Protein AF-A0A0B6Z1F9-F1 (afdb_monomer_lite)

Radius of gyration: 21.81 Å; chains: 1; bounding box: 52×24×49 Å

Sequence (103 aa):
YINGNPKIKPKLKMPVPVELIVVVLGTVISHFVRLEEVYNVKIVGDIPVGIPPPNMDAFAFLDEVISDSIAIAIVAFAISVSMAKIFAKKHDYDVNSNQELLA

Secondary structure (DSSP, 8-state):
-GGG-TTTGGG-SS---HHHHHHHHHHHHHHHTTHHHHH-PPP------SPPPP-SGGGGGHHHHHHHHHHHHHHHHHHHHHHHHHHHHHHT----HHHHTT-

Foldseek 3Di:
DQCPDPVNVVVDPDDDPVVVVCVVVVVVCCVVVVCCPPVVDDDPPDDDDDDDDDDPCVVVCCVVCVVVVVVVVVVVVVVVVVVVVVVCVVVVHDDDPVVVVVD

InterPro domains:
  IPR001902 SLC26A/SulP transporter [PTHR11814] (8-103)
  IPR011547 SLC26A/SulP transporter domain [PF00916] (7-103)

Structure (mmCIF, N/CA/C/O backbone):
data_AF-A0A0B6Z1F9-F1
#
_entry.id   AF-A0A0B6Z1F9-F1
#
loop_
_atom_site.group_PDB
_atom_site.id
_atom_site.type_symbol
_atom_site.label_atom_id
_atom_site.label_alt_id
_atom_site.label_comp_id
_atom_site.label_asym_id
_atom_site.label_entity_id
_atom_site.label_seq_id
_atom_site.pdbx_PDB_ins_code
_atom_site.Cartn_x
_atom_site.Cartn_y
_atom_site.Cartn_z
_atom_site.occupancy
_atom_site.B_iso_or_equiv
_atom_site.auth_seq_id
_atom_site.auth_comp_id
_atom_site.auth_asym_id
_atom_site.auth_atom_id
_atom_site.pdbx_PDB_model_num
ATOM 1 N N . TYR A 1 1 ? 8.634 7.054 14.954 1.00 56.69 1 TYR A N 1
ATOM 2 C CA . TYR A 1 1 ? 9.376 5.853 14.511 1.00 56.69 1 TYR A CA 1
ATOM 3 C C . TYR A 1 1 ? 9.781 4.986 15.702 1.00 56.69 1 TYR A C 1
ATOM 5 O O . TYR A 1 1 ? 10.899 5.090 16.194 1.00 56.69 1 TYR A O 1
ATOM 13 N N . ILE A 1 2 ? 8.869 4.137 16.193 1.00 63.25 2 ILE A N 1
ATOM 14 C CA . ILE A 1 2 ? 9.090 3.253 17.361 1.00 63.25 2 ILE A CA 1
ATOM 15 C C . ILE A 1 2 ? 10.301 2.323 17.142 1.00 63.25 2 ILE A C 1
ATOM 17 O O . ILE A 1 2 ? 11.109 2.132 18.047 1.00 63.25 2 ILE A O 1
ATOM 21 N N . ASN A 1 3 ? 10.500 1.864 15.903 1.00 65.75 3 ASN A N 1
ATOM 22 C CA . ASN A 1 3 ? 11.625 1.013 15.494 1.00 65.75 3 ASN A CA 1
ATOM 23 C C . ASN A 1 3 ? 12.993 1.732 15.462 1.00 65.75 3 ASN A C 1
ATOM 25 O O . ASN A 1 3 ? 14.032 1.078 15.417 1.00 65.75 3 ASN A O 1
ATOM 29 N N . GLY A 1 4 ? 13.011 3.069 15.516 1.00 65.12 4 GLY A N 1
ATOM 30 C CA . GLY A 1 4 ? 14.232 3.875 15.632 1.00 65.12 4 GLY A CA 1
ATOM 31 C C . GLY A 1 4 ? 14.632 4.185 17.077 1.00 65.12 4 GLY A C 1
ATOM 32 O O . GLY A 1 4 ? 15.675 4.793 17.298 1.00 65.12 4 GLY A O 1
ATOM 33 N N . ASN A 1 5 ? 13.822 3.792 18.069 1.00 76.44 5 ASN A N 1
ATOM 34 C CA . ASN A 1 5 ? 14.096 4.104 19.467 1.00 76.44 5 ASN A CA 1
ATOM 35 C C . ASN A 1 5 ? 15.233 3.210 20.008 1.00 76.44 5 ASN A C 1
ATOM 37 O O . ASN A 1 5 ? 15.062 1.985 20.079 1.00 76.44 5 ASN A O 1
ATOM 41 N N . PRO A 1 6 ? 16.367 3.788 20.454 1.00 66.38 6 PRO A N 1
ATOM 42 C CA . PRO A 1 6 ? 17.525 3.028 20.927 1.00 66.38 6 PRO A CA 1
ATOM 43 C C . PRO A 1 6 ? 17.232 2.168 22.166 1.00 66.38 6 PRO A C 1
ATOM 45 O O . PRO A 1 6 ? 17.959 1.216 22.425 1.00 66.38 6 PRO A O 1
ATOM 48 N N . LYS A 1 7 ? 16.153 2.448 22.913 1.00 72.62 7 LYS A N 1
ATOM 49 C CA . LYS A 1 7 ? 15.731 1.647 24.078 1.00 72.62 7 LYS A CA 1
ATOM 50 C C . LYS A 1 7 ? 14.893 0.414 23.711 1.00 72.62 7 LYS A C 1
ATOM 52 O O . LYS A 1 7 ? 14.800 -0.516 24.509 1.00 72.62 7 LYS A O 1
ATOM 57 N N . ILE A 1 8 ? 14.264 0.421 22.534 1.00 69.12 8 ILE A N 1
ATOM 58 C CA . ILE A 1 8 ? 13.312 -0.606 22.068 1.00 69.12 8 ILE A CA 1
ATOM 59 C C . ILE A 1 8 ? 14.004 -1.574 21.100 1.00 69.12 8 ILE A C 1
ATOM 61 O O . ILE A 1 8 ? 13.839 -2.787 21.212 1.00 69.12 8 ILE A O 1
ATOM 65 N N . LYS A 1 9 ? 14.862 -1.043 20.220 1.00 65.50 9 LYS A N 1
ATOM 66 C CA . LYS A 1 9 ? 15.634 -1.794 19.219 1.00 65.50 9 LYS A CA 1
ATOM 67 C C . LYS A 1 9 ? 16.438 -2.995 19.765 1.00 65.50 9 LYS A C 1
ATOM 69 O O . LYS A 1 9 ? 16.393 -4.036 19.123 1.00 65.50 9 LYS A O 1
ATOM 74 N N . PRO A 1 10 ? 17.137 -2.928 20.919 1.00 67.06 10 PRO A N 1
ATOM 75 C CA . PRO A 1 10 ? 17.910 -4.071 21.420 1.00 67.06 10 PRO A CA 1
ATOM 76 C C . PRO A 1 10 ? 17.055 -5.156 22.093 1.00 67.06 10 PRO A C 1
ATOM 78 O O . PRO A 1 10 ? 17.555 -6.243 22.361 1.00 67.06 10 PRO A O 1
ATOM 81 N N . LYS A 1 11 ? 15.778 -4.880 22.391 1.00 72.69 11 LYS A N 1
ATOM 82 C CA . LYS A 1 11 ? 14.877 -5.823 23.081 1.00 72.69 11 LYS A CA 1
ATOM 83 C C . LYS A 1 11 ? 14.036 -6.674 22.126 1.00 72.69 11 LYS A C 1
ATOM 85 O O . LYS A 1 11 ? 13.387 -7.617 22.568 1.00 72.69 11 LYS A O 1
ATOM 90 N N . LEU A 1 12 ? 14.025 -6.343 20.837 1.00 73.12 12 LEU A N 1
ATOM 91 C CA . LEU A 1 12 ? 13.173 -6.962 19.827 1.00 73.12 12 LEU A CA 1
ATOM 92 C C . LEU A 1 12 ? 14.031 -7.549 18.707 1.00 73.12 12 LEU A C 1
ATOM 94 O O . LEU A 1 12 ? 14.853 -6.857 18.116 1.00 73.12 12 LEU A O 1
ATOM 98 N N . LYS A 1 13 ? 13.812 -8.833 18.402 1.00 74.44 13 LYS A N 1
ATOM 99 C CA . LYS A 1 13 ? 14.504 -9.544 17.312 1.00 74.44 13 LYS A CA 1
ATOM 100 C C . LYS A 1 13 ? 14.077 -9.066 15.915 1.00 74.44 13 LYS A C 1
ATOM 102 O O . LYS A 1 13 ? 14.811 -9.269 14.959 1.00 74.44 13 LYS A O 1
ATOM 107 N N . MET A 1 14 ? 12.902 -8.448 15.801 1.00 78.00 14 MET A N 1
ATOM 108 C CA . MET A 1 14 ? 12.285 -7.999 14.550 1.00 78.00 14 MET A CA 1
ATOM 109 C C . MET A 1 14 ? 11.614 -6.633 14.781 1.00 78.00 14 MET A C 1
ATOM 111 O O . MET A 1 14 ? 11.151 -6.390 15.900 1.00 78.00 14 MET A O 1
ATOM 115 N N . PRO A 1 15 ? 11.560 -5.730 13.780 1.00 81.38 15 PRO A N 1
ATOM 116 C CA . PRO A 1 15 ? 10.802 -4.484 13.890 1.00 81.38 15 PRO A CA 1
ATOM 117 C C . PRO A 1 15 ? 9.345 -4.730 14.301 1.00 81.38 15 PRO A C 1
ATOM 119 O O . PRO A 1 15 ? 8.726 -5.714 13.898 1.00 81.38 15 PRO A O 1
ATOM 122 N N . VAL A 1 16 ? 8.794 -3.811 15.096 1.00 86.56 16 VAL A N 1
ATOM 123 C CA . VAL A 1 16 ? 7.389 -3.846 15.519 1.00 86.56 16 VAL A CA 1
ATOM 124 C C . VAL A 1 16 ? 6.498 -3.492 14.319 1.00 86.56 16 VAL A C 1
ATOM 126 O O . VAL A 1 16 ? 6.741 -2.441 13.713 1.00 86.56 16 VAL A O 1
ATOM 129 N N . PRO A 1 17 ? 5.475 -4.308 13.988 1.00 89.25 17 PRO A N 1
ATOM 130 C CA . PRO A 1 17 ? 4.544 -4.056 12.886 1.00 89.25 17 PRO A CA 1
ATOM 131 C C . PRO A 1 17 ? 3.452 -3.066 13.325 1.00 89.25 17 PRO A C 1
ATOM 133 O O . PRO A 1 17 ? 2.310 -3.441 13.589 1.00 89.25 17 PRO A O 1
ATOM 136 N N . VAL A 1 18 ? 3.822 -1.794 13.479 1.00 90.62 18 VAL A N 1
ATOM 137 C CA . VAL A 1 18 ? 2.939 -0.755 14.040 1.00 90.62 18 VAL A CA 1
ATOM 138 C C . VAL A 1 18 ? 1.704 -0.551 13.166 1.00 90.62 18 VAL A C 1
ATOM 140 O O . VAL A 1 18 ? 0.602 -0.428 13.692 1.00 90.62 18 VAL A O 1
ATOM 143 N N . GLU A 1 19 ? 1.873 -0.575 11.849 1.00 91.19 19 GLU A N 1
ATOM 144 C CA . GLU A 1 19 ? 0.803 -0.408 10.868 1.00 91.19 19 GLU A CA 1
ATOM 145 C C . GLU A 1 19 ? -0.274 -1.488 11.041 1.00 91.19 19 GLU A C 1
ATOM 147 O O . GLU A 1 19 ? -1.460 -1.175 11.115 1.00 91.19 19 GLU A O 1
ATOM 152 N N . LEU A 1 20 ? 0.138 -2.750 11.210 1.00 94.25 20 LEU A N 1
ATOM 153 C CA . LEU A 1 20 ? -0.782 -3.863 11.447 1.00 94.25 20 LEU A CA 1
ATOM 154 C C . LEU A 1 20 ? -1.541 -3.695 12.769 1.00 94.25 20 LEU A C 1
ATOM 156 O O . LEU A 1 20 ? -2.754 -3.879 12.808 1.00 94.25 20 LEU A O 1
ATOM 160 N N . ILE A 1 21 ? -0.841 -3.319 13.844 1.00 95.06 21 ILE A N 1
ATOM 161 C CA . ILE A 1 21 ? -1.463 -3.094 15.158 1.00 95.06 21 ILE A CA 1
ATOM 162 C C . ILE A 1 21 ? -2.522 -1.990 15.063 1.00 95.06 21 ILE A C 1
ATOM 164 O O . ILE A 1 21 ? -3.620 -2.149 15.592 1.00 95.06 21 ILE A O 1
ATOM 168 N N . VAL A 1 22 ? -2.215 -0.893 14.367 1.00 95.94 22 VAL A N 1
ATOM 169 C CA . VAL A 1 22 ? -3.150 0.222 14.169 1.00 95.94 22 VAL A CA 1
ATOM 170 C C . VAL A 1 22 ? -4.387 -0.225 13.390 1.00 95.94 22 VAL A C 1
ATOM 172 O O . VAL A 1 22 ? -5.496 0.092 13.810 1.00 95.94 22 VAL A O 1
ATOM 175 N N . VAL A 1 23 ? -4.225 -0.996 12.310 1.00 96.44 23 VAL A N 1
ATOM 176 C CA . VAL A 1 23 ? -5.360 -1.511 11.521 1.00 96.44 23 VAL A CA 1
ATOM 177 C C . VAL A 1 23 ? -6.236 -2.451 12.352 1.00 96.44 23 VAL A C 1
ATOM 179 O O . VAL A 1 23 ? -7.458 -2.301 12.356 1.00 96.44 23 VAL A O 1
ATOM 182 N N . VAL A 1 24 ? -5.636 -3.381 13.100 1.00 97.38 24 VAL A N 1
ATOM 183 C CA . VAL A 1 24 ? -6.377 -4.324 13.956 1.00 97.38 24 VAL A CA 1
ATOM 184 C C . VAL A 1 24 ? -7.144 -3.579 15.045 1.00 97.38 24 VAL A C 1
ATOM 186 O O . VAL A 1 24 ? -8.348 -3.778 15.189 1.00 97.38 24 VAL A O 1
ATOM 189 N N . LEU A 1 25 ? -6.479 -2.688 15.785 1.00 97.44 25 LEU A N 1
ATOM 190 C CA . LEU A 1 25 ? -7.127 -1.912 16.844 1.00 97.44 25 LEU A CA 1
ATOM 191 C C . LEU A 1 25 ? -8.212 -0.991 16.286 1.00 97.44 25 LEU A C 1
ATOM 193 O O . LEU A 1 25 ? -9.296 -0.927 16.858 1.00 97.44 25 LEU A O 1
ATOM 197 N N . GLY A 1 26 ? -7.952 -0.322 15.162 1.00 96.12 26 GLY A N 1
ATOM 198 C CA . GLY A 1 26 ? -8.932 0.527 14.488 1.00 96.12 26 GLY A CA 1
ATOM 199 C C . GLY A 1 26 ? -10.176 -0.253 14.073 1.00 96.12 26 GLY A C 1
ATOM 200 O O . GLY A 1 26 ? -11.287 0.202 14.327 1.00 96.12 26 GLY A O 1
ATOM 201 N N . THR A 1 27 ? -9.999 -1.458 13.526 1.00 95.94 27 THR A N 1
ATOM 202 C CA . THR A 1 27 ? -11.104 -2.348 13.135 1.00 95.94 27 THR A CA 1
ATOM 203 C C . THR A 1 27 ? -11.902 -2.818 14.353 1.00 95.94 27 THR A C 1
ATOM 205 O O . THR A 1 27 ? -13.127 -2.725 14.361 1.00 95.94 27 THR A O 1
ATOM 208 N N . VAL A 1 28 ? -11.218 -3.258 15.415 1.00 97.12 28 VAL A N 1
ATOM 209 C CA . VAL A 1 28 ? -11.844 -3.691 16.677 1.00 97.12 28 VA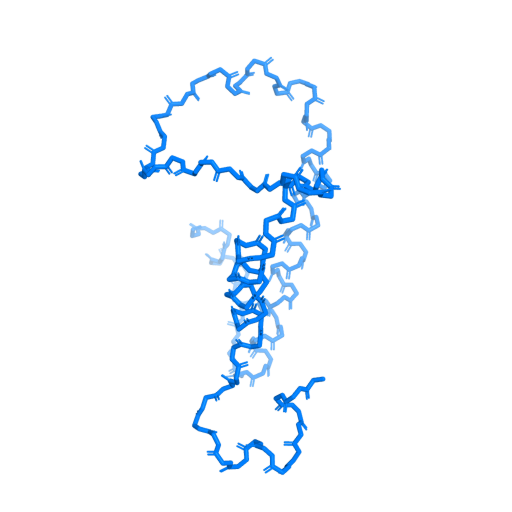L A CA 1
ATOM 210 C C . VAL A 1 28 ? -12.657 -2.552 17.295 1.00 97.12 28 VAL A C 1
ATOM 212 O O . VAL A 1 28 ? -13.833 -2.730 17.603 1.00 97.12 28 VAL A O 1
ATOM 215 N N . ILE A 1 29 ? -12.063 -1.366 17.436 1.00 96.38 29 ILE A N 1
ATOM 216 C CA . ILE A 1 29 ? -12.743 -0.189 17.991 1.00 96.38 29 ILE A CA 1
ATOM 217 C C . ILE A 1 29 ? -13.918 0.218 17.098 1.00 96.38 29 ILE A C 1
ATOM 219 O O . ILE A 1 29 ? -15.005 0.469 17.611 1.00 96.38 29 ILE A O 1
ATOM 223 N N . SER A 1 30 ? -13.724 0.247 15.776 1.00 96.31 30 SER A N 1
ATOM 224 C CA . SER A 1 30 ? -14.776 0.587 14.814 1.00 96.31 30 SER A CA 1
ATOM 225 C C . SER A 1 30 ? -16.000 -0.315 14.966 1.00 96.31 30 SER A C 1
ATOM 227 O O . SER A 1 30 ? -17.123 0.191 15.021 1.00 96.31 30 SER A O 1
ATOM 229 N N . HIS A 1 31 ? -15.772 -1.619 15.1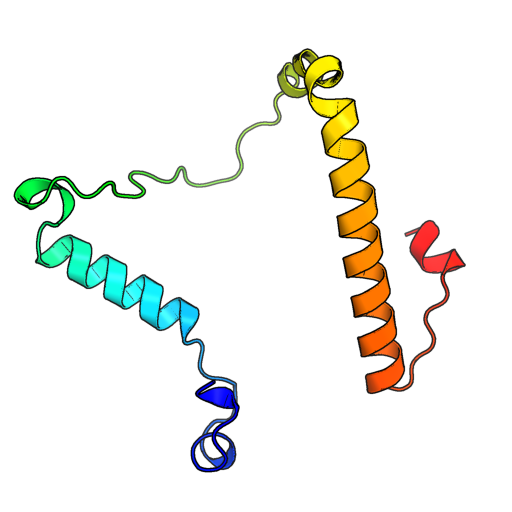40 1.00 94.25 31 HIS A N 1
ATOM 230 C CA . HIS A 1 31 ? -16.823 -2.606 15.352 1.00 94.25 31 HIS A CA 1
ATOM 231 C C . HIS A 1 31 ? -17.520 -2.441 16.713 1.00 94.25 31 HIS A C 1
ATOM 233 O O . HIS A 1 31 ? -18.741 -2.307 16.768 1.00 94.25 31 HIS A O 1
ATOM 239 N N . PHE A 1 32 ? -16.768 -2.387 17.819 1.00 95.69 32 PHE A N 1
ATOM 240 C CA . PHE A 1 32 ? -17.358 -2.326 19.166 1.00 95.69 32 PHE A CA 1
ATOM 241 C C . PHE A 1 32 ? -18.054 -0.996 19.477 1.00 95.69 32 PHE A C 1
ATOM 243 O O . PHE A 1 32 ? -19.035 -0.977 20.217 1.00 95.69 32 PHE A O 1
ATOM 250 N N . VAL A 1 33 ? -17.570 0.114 18.916 1.00 95.56 33 VAL A N 1
ATOM 251 C CA . VAL A 1 33 ? -18.172 1.447 19.095 1.00 95.56 33 VAL A CA 1
ATOM 252 C C . VAL A 1 33 ? -19.285 1.706 18.066 1.00 95.56 33 VAL A C 1
ATOM 254 O O . VAL A 1 33 ? -19.957 2.732 18.142 1.00 95.56 33 VAL A O 1
ATOM 257 N N . ARG A 1 34 ? -19.529 0.773 17.129 1.00 93.19 34 ARG A N 1
ATOM 258 C CA . ARG A 1 34 ? -20.553 0.881 16.072 1.00 93.19 34 ARG A CA 1
ATOM 259 C C . ARG A 1 34 ? -20.420 2.190 15.286 1.00 93.19 34 ARG A C 1
ATOM 261 O O . ARG A 1 34 ? -21.392 2.919 15.093 1.00 93.19 34 ARG A O 1
ATOM 268 N N . LEU A 1 35 ? -19.192 2.513 14.864 1.00 93.75 35 LEU A N 1
ATOM 269 C CA . LEU A 1 35 ? -18.886 3.805 14.230 1.00 93.75 35 LEU A CA 1
ATOM 270 C C . LEU A 1 35 ? -19.679 4.050 12.942 1.00 93.75 35 LEU A C 1
ATOM 272 O O . LEU A 1 35 ? -20.047 5.189 12.659 1.00 93.75 35 LEU A O 1
ATOM 276 N N . GLU A 1 36 ? -19.959 2.995 12.182 1.00 94.31 36 GLU A N 1
ATOM 277 C CA . GLU A 1 36 ? -20.820 3.074 11.003 1.00 94.31 36 GLU A CA 1
ATOM 278 C C . GLU A 1 36 ? -22.246 3.491 11.384 1.00 94.31 36 GLU A C 1
ATOM 280 O O . GLU A 1 36 ? -22.766 4.471 10.871 1.00 94.31 36 GLU A O 1
ATOM 285 N N . GLU A 1 37 ? -22.866 2.800 12.337 1.00 94.75 37 GLU A N 1
ATOM 286 C CA . GLU A 1 37 ? -24.286 2.979 12.651 1.00 94.75 37 GLU A CA 1
ATOM 287 C C . GLU A 1 37 ? -24.569 4.262 13.443 1.00 94.75 37 GLU A C 1
ATOM 289 O O . GLU A 1 37 ? -25.582 4.924 13.225 1.00 94.75 37 GLU A O 1
ATOM 294 N N . VAL A 1 38 ? -23.687 4.609 14.385 1.00 95.44 38 VAL A N 1
ATOM 295 C CA . VAL A 1 38 ? -23.894 5.738 15.309 1.00 95.44 38 VAL A CA 1
ATOM 296 C C . VAL A 1 38 ? -23.384 7.049 14.717 1.00 95.44 38 VAL A C 1
ATOM 298 O O . VAL A 1 38 ? -23.969 8.105 14.951 1.00 95.44 38 VAL A O 1
ATOM 301 N N . TYR A 1 39 ? -22.290 6.991 13.956 1.00 93.50 39 TYR A N 1
ATOM 302 C CA . TYR A 1 39 ? -21.588 8.176 13.461 1.00 93.50 39 TYR A CA 1
ATOM 303 C C . TYR A 1 39 ? -21.524 8.253 11.932 1.00 93.50 39 TYR A C 1
ATOM 305 O O . TYR A 1 39 ? -20.922 9.189 11.405 1.00 93.50 39 TYR A O 1
ATOM 313 N N . ASN A 1 40 ? -22.145 7.311 11.214 1.00 94.19 40 ASN A N 1
ATOM 314 C CA . ASN A 1 40 ? -22.165 7.261 9.750 1.00 94.19 40 ASN A CA 1
ATOM 315 C C . ASN A 1 40 ? -20.755 7.274 9.125 1.00 94.19 40 ASN A C 1
ATOM 317 O O . ASN A 1 40 ? -20.519 7.870 8.070 1.00 94.19 40 ASN A O 1
ATOM 321 N N . VAL A 1 41 ? -19.789 6.645 9.805 1.00 95.56 41 VAL A N 1
ATOM 322 C CA . VAL A 1 41 ? -18.419 6.488 9.302 1.00 95.56 41 VAL A CA 1
ATOM 323 C C . VAL A 1 41 ? -18.409 5.410 8.221 1.00 95.56 41 VAL A C 1
ATOM 325 O O . VAL A 1 41 ? -18.843 4.289 8.463 1.00 95.56 41 VAL A O 1
ATOM 328 N N . LYS A 1 42 ? -17.871 5.728 7.036 1.00 94.12 42 LYS A N 1
ATOM 329 C CA . LYS A 1 42 ? -17.722 4.748 5.950 1.00 94.12 42 LYS A CA 1
ATOM 330 C C . LYS A 1 42 ? -16.755 3.636 6.358 1.00 94.12 42 LYS A C 1
ATOM 332 O O . LYS A 1 42 ? -15.605 3.918 6.697 1.00 94.12 42 LYS A O 1
ATOM 337 N N . ILE A 1 43 ? -17.212 2.392 6.268 1.00 94.88 43 ILE A N 1
ATOM 338 C CA . ILE A 1 43 ? -16.393 1.193 6.472 1.00 94.88 43 ILE A CA 1
ATOM 339 C C . ILE A 1 43 ? -15.986 0.563 5.136 1.00 94.88 43 ILE A C 1
ATOM 341 O O . ILE A 1 43 ? -16.527 0.897 4.085 1.00 94.88 43 ILE A O 1
ATOM 345 N N . VAL A 1 44 ? -15.011 -0.349 5.190 1.00 93.38 44 VAL A N 1
ATOM 346 C CA . VAL A 1 44 ? -14.494 -1.073 4.013 1.00 93.38 44 VAL A CA 1
ATOM 347 C C . VAL A 1 44 ? -15.525 -2.059 3.444 1.00 93.38 44 VAL A C 1
ATOM 349 O O . VAL A 1 44 ? -15.526 -2.294 2.241 1.00 93.38 44 VAL A O 1
ATOM 352 N N . GLY A 1 45 ? -16.426 -2.584 4.282 1.00 91.12 45 GLY A N 1
ATOM 353 C CA . GLY A 1 45 ? -17.456 -3.541 3.872 1.00 91.12 45 GLY A CA 1
ATOM 354 C C . GLY A 1 45 ? -16.898 -4.932 3.561 1.00 91.12 45 GLY A C 1
ATOM 355 O O . GLY A 1 45 ? -15.849 -5.326 4.079 1.00 91.12 45 GLY A O 1
ATOM 356 N N . ASP A 1 46 ? -17.619 -5.678 2.726 1.00 93.12 46 ASP A N 1
ATOM 357 C CA . ASP A 1 46 ? -17.256 -7.039 2.335 1.00 93.12 46 ASP A CA 1
ATOM 358 C C . ASP A 1 46 ? -16.124 -7.058 1.303 1.00 93.12 46 ASP A C 1
ATOM 360 O O . ASP A 1 46 ? -16.199 -6.434 0.242 1.00 93.12 46 ASP A O 1
ATOM 364 N N . ILE A 1 47 ? -15.080 -7.834 1.597 1.00 92.62 47 ILE A N 1
ATOM 365 C CA . ILE A 1 47 ? -13.950 -8.054 0.693 1.00 92.62 47 ILE A CA 1
ATOM 366 C C . ILE A 1 47 ? -14.102 -9.453 0.081 1.00 92.62 47 ILE A C 1
ATOM 368 O O . ILE A 1 47 ? -14.090 -10.437 0.828 1.00 92.62 47 ILE A O 1
ATOM 372 N N . PRO A 1 48 ? -14.240 -9.581 -1.253 1.00 92.56 48 PRO A N 1
ATOM 373 C CA . PRO A 1 48 ? -14.392 -10.880 -1.893 1.00 92.56 48 PRO A CA 1
ATOM 374 C C . PRO A 1 48 ? -13.145 -11.739 -1.672 1.00 92.56 48 PRO A C 1
ATOM 376 O O . PRO A 1 48 ? -12.011 -11.261 -1.728 1.00 92.56 48 PRO A O 1
ATOM 379 N N . VAL A 1 49 ? -13.364 -13.029 -1.433 1.00 92.62 49 VAL A N 1
ATOM 380 C CA . VAL A 1 49 ? -12.285 -13.995 -1.222 1.00 92.62 49 VAL A CA 1
ATOM 381 C C . VAL A 1 49 ? -11.853 -14.613 -2.551 1.00 92.62 49 VAL A C 1
ATOM 383 O O . VAL A 1 49 ? -12.686 -15.033 -3.351 1.00 92.62 49 VAL A O 1
ATOM 386 N N . GLY A 1 50 ? -10.541 -14.710 -2.772 1.00 92.25 50 GLY A N 1
ATOM 387 C CA . GLY A 1 50 ? -9.959 -15.327 -3.967 1.00 92.25 50 GLY A CA 1
ATOM 388 C C . GLY A 1 50 ? -9.527 -14.330 -5.045 1.00 92.25 50 GLY A C 1
ATOM 389 O O . GLY A 1 50 ? -9.574 -13.116 -4.860 1.00 92.25 50 GLY A O 1
ATOM 390 N N . ILE A 1 51 ? -9.048 -14.870 -6.167 1.00 90.94 51 ILE A N 1
ATOM 391 C CA . ILE A 1 51 ? -8.607 -14.086 -7.326 1.00 90.94 51 ILE A CA 1
ATOM 392 C C . ILE A 1 51 ? -9.813 -13.895 -8.257 1.00 90.94 51 ILE A C 1
ATOM 394 O O . ILE A 1 51 ? -10.457 -14.893 -8.597 1.00 90.94 51 ILE A O 1
ATOM 398 N N . PRO A 1 52 ? -10.137 -12.659 -8.679 1.00 88.19 52 PRO A N 1
ATOM 399 C CA . PRO A 1 52 ? -11.209 -12.435 -9.641 1.00 88.19 52 PRO A CA 1
ATOM 400 C C . PRO A 1 52 ? -10.873 -13.087 -10.995 1.00 88.19 52 PRO A C 1
ATOM 402 O O . PRO A 1 52 ? -9.699 -13.165 -11.365 1.00 88.19 52 PRO A O 1
ATOM 405 N N . PRO A 1 53 ? -11.877 -13.556 -11.758 1.00 89.81 53 PRO A N 1
ATOM 406 C CA . PRO A 1 53 ? -11.638 -14.112 -13.085 1.00 89.81 53 PRO A CA 1
ATOM 407 C C . PRO A 1 53 ? -11.016 -13.054 -14.014 1.00 89.81 53 PRO A C 1
ATOM 409 O O . PRO A 1 53 ? -11.319 -11.865 -13.874 1.00 89.81 53 PRO A O 1
ATOM 412 N N . PRO A 1 54 ? -10.158 -13.461 -14.969 1.00 88.88 54 PRO A N 1
ATOM 413 C CA . PRO A 1 54 ? -9.583 -12.530 -15.929 1.00 88.88 54 PRO A CA 1
ATOM 414 C C . PRO A 1 54 ? -10.702 -11.869 -16.740 1.00 88.88 54 PRO A C 1
ATOM 416 O O . PRO A 1 54 ? -11.581 -12.556 -17.261 1.00 88.88 54 PRO A O 1
ATOM 419 N N . ASN A 1 55 ? -10.657 -10.540 -16.846 1.00 85.00 55 ASN A N 1
ATOM 420 C CA . ASN A 1 55 ? -11.612 -9.760 -17.622 1.00 85.00 55 ASN A CA 1
ATOM 421 C C . ASN A 1 55 ? -10.898 -9.046 -18.785 1.00 85.00 55 ASN A C 1
ATOM 423 O O . ASN A 1 55 ? -9.870 -8.402 -18.584 1.00 85.00 55 ASN A O 1
ATOM 427 N N . MET A 1 56 ? -11.452 -9.171 -19.992 1.00 83.19 56 MET A N 1
ATOM 428 C CA . MET A 1 56 ? -10.979 -8.504 -21.211 1.00 83.19 56 MET A CA 1
ATOM 429 C C . MET A 1 56 ? -11.535 -7.077 -21.361 1.00 83.19 56 MET A C 1
ATOM 431 O O . MET A 1 56 ? -11.010 -6.302 -22.157 1.00 83.19 56 MET A O 1
ATOM 435 N N . ASP A 1 57 ? -12.546 -6.690 -20.578 1.00 82.69 57 ASP A N 1
ATOM 436 C CA . ASP A 1 57 ? -13.176 -5.363 -20.652 1.00 82.69 57 ASP A CA 1
ATOM 437 C C . ASP A 1 57 ? -12.206 -4.217 -20.313 1.00 82.69 57 ASP A C 1
ATOM 439 O O . ASP A 1 57 ? -12.442 -3.069 -20.681 1.00 82.69 57 ASP A O 1
ATOM 443 N N . ALA A 1 58 ? -11.078 -4.514 -19.657 1.00 77.69 58 ALA A N 1
ATOM 444 C CA . ALA A 1 58 ? -10.034 -3.536 -19.351 1.00 77.69 58 ALA A CA 1
ATOM 445 C C . ALA A 1 58 ? -9.459 -2.861 -20.610 1.00 77.69 58 ALA A C 1
ATOM 447 O O . ALA A 1 58 ? -9.058 -1.698 -20.556 1.00 77.69 58 ALA A O 1
ATOM 448 N N . PHE A 1 59 ? -9.452 -3.560 -21.750 1.00 82.94 59 PHE A N 1
ATOM 449 C CA . PHE A 1 59 ? -8.936 -3.015 -23.006 1.00 82.94 59 PHE A CA 1
ATOM 450 C C . PHE A 1 59 ? -9.832 -1.919 -23.599 1.00 82.94 59 PHE A C 1
ATOM 452 O O . PHE A 1 59 ? -9.347 -1.099 -24.375 1.00 82.94 59 PHE A O 1
ATOM 459 N N . ALA A 1 60 ? -11.111 -1.861 -23.212 1.00 86.44 60 ALA A N 1
ATOM 460 C CA . ALA A 1 60 ? -12.063 -0.880 -23.731 1.00 86.44 60 ALA A CA 1
ATOM 461 C C . ALA A 1 60 ? -11.764 0.561 -23.278 1.00 86.44 60 ALA A C 1
ATOM 463 O O . ALA A 1 60 ? -12.154 1.504 -23.958 1.00 86.44 60 ALA A O 1
ATOM 464 N N . PHE A 1 61 ? -11.060 0.731 -22.155 1.00 87.38 61 PHE A N 1
ATOM 465 C CA . PHE A 1 61 ? -10.762 2.039 -21.556 1.00 87.38 61 PHE A CA 1
ATOM 466 C C . PHE A 1 61 ? -9.313 2.487 -21.769 1.00 87.38 61 PHE A C 1
ATOM 468 O O . PHE A 1 61 ? -8.898 3.506 -21.220 1.00 87.38 61 PHE A O 1
ATOM 475 N N . LEU A 1 62 ? -8.520 1.735 -22.544 1.00 88.38 62 LEU A N 1
ATOM 476 C CA . LEU A 1 62 ? -7.096 2.027 -22.713 1.00 88.38 62 LEU A CA 1
ATOM 477 C C . LEU A 1 62 ? -6.842 3.432 -23.249 1.00 88.38 62 LEU A C 1
ATOM 479 O O . LEU A 1 62 ? -5.991 4.131 -22.707 1.00 88.38 62 LEU A O 1
ATOM 483 N N . ASP A 1 63 ? -7.598 3.856 -24.259 1.00 88.62 63 ASP A N 1
ATOM 484 C CA . ASP A 1 63 ? -7.427 5.169 -24.886 1.00 88.62 63 ASP A CA 1
ATOM 485 C C . ASP A 1 63 ? -7.645 6.324 -23.893 1.00 88.62 63 ASP A C 1
ATOM 487 O O . ASP A 1 63 ? -7.026 7.378 -24.028 1.00 88.62 63 ASP A O 1
ATOM 491 N N . GLU A 1 64 ? -8.473 6.118 -22.863 1.00 91.62 64 GLU A N 1
ATOM 492 C CA . GLU A 1 64 ? -8.755 7.117 -21.828 1.00 91.62 64 GLU A CA 1
ATOM 493 C C . GLU A 1 64 ? -7.633 7.201 -20.780 1.00 91.62 64 GLU A C 1
ATOM 495 O O . GLU A 1 64 ? -7.312 8.287 -20.303 1.00 91.62 64 GLU A O 1
ATOM 500 N N . VAL A 1 65 ? -6.990 6.074 -20.447 1.00 93.19 65 VAL A N 1
ATOM 501 C CA . VAL A 1 65 ? -6.019 5.994 -19.336 1.00 93.19 65 VAL A CA 1
ATOM 502 C C . VAL A 1 65 ? -4.555 5.947 -19.776 1.00 93.19 65 VAL A C 1
ATOM 504 O O . VAL A 1 65 ? -3.659 6.010 -18.929 1.00 93.19 65 VAL A O 1
ATOM 507 N N . ILE A 1 66 ? -4.273 5.815 -21.077 1.00 93.56 66 ILE A N 1
ATOM 508 C CA . ILE A 1 66 ? -2.912 5.555 -21.573 1.00 93.56 66 ILE A CA 1
ATOM 509 C C . ILE A 1 66 ? -1.930 6.681 -21.242 1.00 93.56 66 ILE A C 1
ATOM 511 O O . ILE A 1 66 ? -0.800 6.410 -20.838 1.00 93.56 66 ILE A O 1
ATOM 515 N N . SER A 1 67 ? -2.368 7.937 -21.345 1.00 93.88 67 SER A N 1
ATOM 516 C CA . SER A 1 67 ? -1.538 9.107 -21.037 1.00 93.88 67 SER A CA 1
ATOM 517 C C . SER A 1 67 ? -1.104 9.117 -19.567 1.00 93.88 67 SER A C 1
ATOM 519 O O . SER A 1 67 ? 0.089 9.210 -19.267 1.00 93.88 67 SER A O 1
ATOM 521 N N . ASP A 1 68 ? -2.054 8.946 -18.647 1.00 94.50 68 ASP A N 1
ATOM 522 C CA . ASP A 1 68 ? -1.783 8.941 -17.205 1.00 94.50 68 ASP A CA 1
ATOM 523 C C . ASP A 1 68 ? -0.947 7.722 -16.800 1.00 94.50 68 ASP A C 1
ATOM 525 O O . ASP A 1 68 ? -0.026 7.816 -15.982 1.00 94.50 68 ASP A O 1
ATOM 529 N N . SER A 1 69 ? -1.206 6.581 -17.438 1.00 94.25 69 SER A N 1
ATOM 530 C CA . SER A 1 69 ? -0.469 5.341 -17.201 1.00 94.25 69 SER A CA 1
ATOM 531 C C . SER A 1 69 ? 1.007 5.461 -17.585 1.00 94.25 69 SER A C 1
ATOM 533 O O . SER A 1 69 ? 1.857 4.943 -16.861 1.00 94.25 69 SER A O 1
ATOM 535 N N . ILE A 1 70 ? 1.347 6.183 -18.662 1.00 96.12 70 ILE A N 1
ATOM 536 C CA . ILE A 1 70 ? 2.748 6.441 -19.043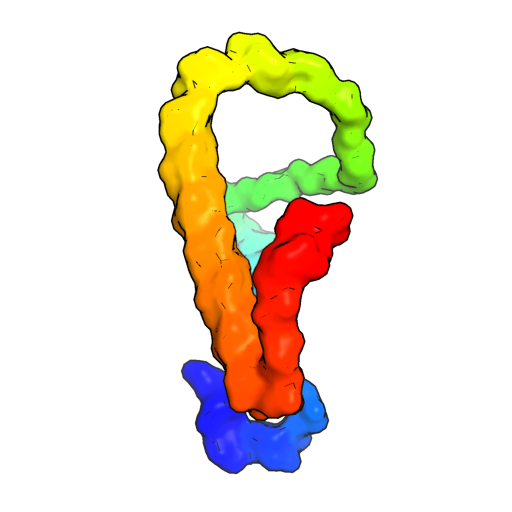 1.00 96.12 70 ILE A CA 1
ATOM 537 C C . ILE A 1 70 ? 3.471 7.224 -17.940 1.00 96.12 70 ILE A C 1
ATOM 539 O O . ILE A 1 70 ? 4.591 6.870 -17.563 1.00 96.12 70 ILE A O 1
ATOM 543 N N . ALA A 1 71 ? 2.834 8.256 -17.382 1.00 96.56 71 ALA A N 1
ATOM 544 C CA . ALA A 1 71 ? 3.424 9.037 -16.298 1.00 96.56 71 ALA A CA 1
ATOM 545 C C . ALA A 1 71 ? 3.662 8.174 -15.046 1.00 96.56 71 ALA A C 1
ATOM 547 O O . ALA A 1 71 ? 4.760 8.191 -14.480 1.00 96.56 71 ALA A O 1
ATOM 548 N N . ILE A 1 72 ? 2.670 7.367 -14.652 1.00 97.00 72 ILE A N 1
ATOM 549 C CA . ILE A 1 72 ? 2.787 6.436 -13.520 1.00 97.00 72 ILE A CA 1
ATOM 550 C C . ILE A 1 72 ? 3.901 5.411 -13.771 1.00 97.00 72 ILE A C 1
ATOM 552 O O . ILE A 1 72 ? 4.698 5.154 -12.867 1.00 97.00 72 ILE A O 1
ATOM 556 N N . ALA A 1 73 ? 4.010 4.870 -14.987 1.00 96.75 73 ALA A N 1
ATOM 557 C CA . ALA A 1 73 ? 5.034 3.891 -15.345 1.00 96.75 73 ALA A CA 1
ATOM 558 C C . ALA A 1 73 ? 6.454 4.460 -15.204 1.00 96.75 73 ALA A C 1
ATOM 560 O O . ALA A 1 73 ? 7.320 3.808 -14.619 1.00 96.75 73 ALA A O 1
ATOM 561 N N . ILE A 1 74 ? 6.689 5.693 -15.665 1.00 97.12 74 ILE A N 1
ATOM 562 C CA . ILE A 1 74 ? 7.993 6.363 -15.525 1.00 97.12 74 ILE A CA 1
ATOM 563 C C . ILE A 1 74 ? 8.350 6.548 -14.044 1.00 97.12 74 ILE A C 1
ATOM 565 O O . ILE A 1 74 ? 9.476 6.252 -13.635 1.00 97.12 74 ILE A O 1
ATOM 569 N N . VAL A 1 75 ? 7.398 7.005 -13.225 1.00 97.56 75 VAL A N 1
ATOM 570 C CA . VAL A 1 75 ? 7.613 7.215 -11.785 1.00 97.56 75 VAL A CA 1
ATOM 571 C C . VAL A 1 75 ? 7.876 5.889 -11.068 1.00 97.56 75 VAL A C 1
ATOM 573 O O . VAL A 1 75 ? 8.829 5.790 -10.293 1.00 97.56 75 VAL A O 1
ATOM 576 N N . ALA A 1 76 ? 7.083 4.856 -11.351 1.00 96.94 76 ALA A N 1
ATOM 577 C CA . ALA A 1 76 ? 7.252 3.530 -10.765 1.00 96.94 76 ALA A CA 1
ATOM 578 C C . ALA A 1 76 ? 8.613 2.918 -11.135 1.00 96.94 76 ALA A C 1
ATOM 580 O O . ALA A 1 76 ? 9.316 2.408 -10.258 1.00 96.94 76 ALA A O 1
ATOM 581 N N . PHE A 1 77 ? 9.025 3.036 -12.402 1.00 94.94 77 PHE A N 1
ATOM 582 C CA . PHE A 1 77 ? 10.338 2.588 -12.864 1.00 94.94 77 PHE A CA 1
ATOM 583 C C . PHE A 1 77 ? 11.471 3.328 -12.146 1.00 94.94 77 PHE A C 1
ATOM 585 O O . PHE A 1 77 ? 12.393 2.695 -11.629 1.00 94.94 77 PHE A O 1
ATOM 592 N N . ALA A 1 78 ? 11.381 4.657 -12.041 1.00 95.88 78 ALA A N 1
ATOM 593 C CA . ALA A 1 78 ? 12.377 5.458 -11.338 1.00 95.88 78 ALA A CA 1
ATOM 594 C C . ALA A 1 78 ? 12.501 5.048 -9.860 1.00 95.88 78 ALA A C 1
ATOM 596 O O . ALA A 1 78 ? 13.615 4.843 -9.382 1.00 95.88 78 ALA A O 1
ATOM 597 N N . ILE A 1 79 ? 11.379 4.858 -9.152 1.00 96.69 79 ILE A N 1
ATOM 598 C CA . ILE A 1 79 ? 11.368 4.404 -7.751 1.00 96.69 79 ILE A CA 1
ATOM 599 C C . ILE A 1 79 ? 12.010 3.019 -7.623 1.00 96.69 79 ILE A C 1
ATOM 601 O O . ILE A 1 79 ? 12.846 2.818 -6.739 1.00 96.69 79 ILE A O 1
ATOM 605 N N . SER A 1 80 ? 11.653 2.087 -8.510 1.00 94.12 80 SER A N 1
ATOM 606 C CA . SER A 1 80 ? 12.188 0.724 -8.506 1.00 94.12 80 SER A CA 1
ATOM 607 C C . SER A 1 80 ? 13.708 0.715 -8.710 1.00 94.12 80 SER A C 1
ATOM 609 O O . SER A 1 80 ? 14.443 0.189 -7.873 1.00 94.12 80 SER A O 1
ATOM 611 N N . VAL A 1 81 ? 14.210 1.410 -9.741 1.00 90.94 81 VAL A N 1
ATOM 612 C CA . VAL A 1 81 ? 15.654 1.514 -10.023 1.00 90.94 81 VAL A CA 1
ATOM 613 C C . VAL A 1 81 ? 16.397 2.237 -8.899 1.00 90.94 81 VAL A C 1
ATOM 615 O O . VAL A 1 81 ? 17.498 1.830 -8.517 1.00 90.94 81 VAL A O 1
ATOM 618 N N . SER A 1 82 ? 15.822 3.305 -8.343 1.00 93.50 82 SER A N 1
ATOM 619 C CA . SER A 1 82 ? 16.403 3.998 -7.191 1.00 93.50 82 SER A CA 1
ATOM 620 C C . SER A 1 82 ? 16.520 3.072 -5.983 1.00 93.50 82 SER A C 1
ATOM 622 O O . SER A 1 82 ? 17.568 3.055 -5.335 1.00 93.50 82 SER A O 1
ATOM 624 N N . MET A 1 83 ? 15.489 2.275 -5.697 1.00 92.44 83 MET A N 1
ATOM 625 C CA . MET A 1 83 ? 15.517 1.305 -4.606 1.00 92.44 83 MET A CA 1
ATOM 626 C C . MET A 1 83 ? 16.564 0.216 -4.868 1.00 92.44 83 MET A C 1
ATOM 628 O O . MET A 1 83 ? 17.408 -0.015 -4.000 1.00 92.44 83 MET A O 1
ATOM 632 N N . ALA A 1 84 ? 16.592 -0.365 -6.070 1.00 87.62 84 ALA A N 1
ATOM 633 C CA . ALA A 1 84 ? 17.585 -1.362 -6.471 1.00 87.62 84 ALA A CA 1
ATOM 634 C C . ALA A 1 84 ? 19.019 -0.850 -6.259 1.00 87.62 84 ALA A C 1
ATOM 636 O O . ALA A 1 84 ? 19.813 -1.498 -5.580 1.00 87.62 84 ALA A O 1
ATOM 637 N N . LYS A 1 85 ? 19.334 0.370 -6.717 1.00 85.44 85 LYS A N 1
ATOM 638 C CA . LYS A 1 85 ? 20.657 0.993 -6.519 1.00 85.44 85 LYS A CA 1
ATOM 639 C C . LYS A 1 85 ? 21.000 1.242 -5.047 1.00 85.44 85 LYS A C 1
ATOM 641 O O . LYS A 1 85 ? 22.161 1.106 -4.660 1.00 85.44 85 LYS A O 1
ATOM 646 N N . ILE A 1 86 ? 20.024 1.612 -4.213 1.00 89.31 86 ILE A N 1
ATOM 647 C CA . ILE A 1 86 ? 20.242 1.789 -2.767 1.00 89.31 86 ILE A CA 1
ATOM 648 C C . ILE A 1 86 ? 20.602 0.454 -2.116 1.00 89.31 86 ILE A C 1
ATOM 650 O O . ILE A 1 86 ? 21.542 0.405 -1.321 1.00 89.31 86 ILE A O 1
ATOM 654 N N . PHE A 1 87 ? 19.883 -0.622 -2.441 1.00 85.81 87 PHE A N 1
ATOM 655 C CA . PHE A 1 87 ? 20.178 -1.947 -1.898 1.00 85.81 87 PHE A CA 1
ATOM 656 C C . PHE A 1 87 ? 21.515 -2.488 -2.411 1.00 85.81 87 PHE A C 1
ATOM 658 O O . PHE A 1 87 ? 22.299 -2.969 -1.598 1.00 85.81 87 PHE A O 1
ATOM 665 N N . ALA A 1 88 ? 21.808 -2.318 -3.699 1.00 84.38 88 ALA A N 1
ATOM 666 C CA . ALA A 1 88 ? 23.086 -2.652 -4.325 1.00 84.38 88 ALA A CA 1
ATOM 667 C C . ALA A 1 88 ? 24.266 -2.008 -3.598 1.00 84.38 88 ALA A C 1
ATOM 669 O O . ALA A 1 88 ? 25.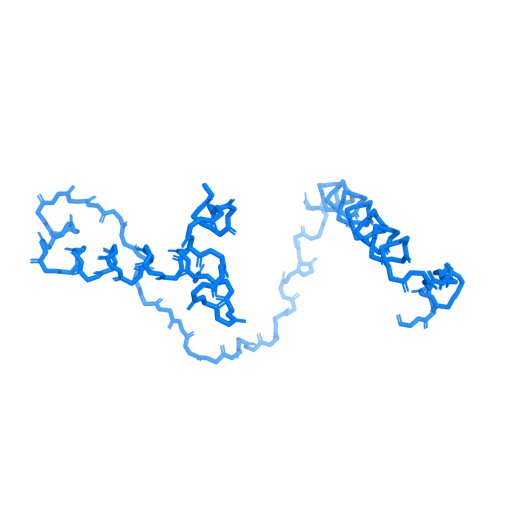153 -2.690 -3.092 1.00 84.38 88 ALA A O 1
ATOM 670 N N . LYS A 1 89 ? 24.197 -0.687 -3.399 1.00 81.50 89 LYS A N 1
ATOM 671 C CA . LYS A 1 89 ? 25.209 0.063 -2.648 1.00 81.50 89 LYS A CA 1
ATOM 672 C C . LYS A 1 89 ? 25.289 -0.353 -1.177 1.00 81.50 89 LYS A C 1
ATOM 674 O O . LYS A 1 89 ? 26.361 -0.325 -0.585 1.00 81.50 89 LYS A O 1
ATOM 679 N N . LYS A 1 90 ? 24.157 -0.682 -0.550 1.00 84.75 90 LYS A N 1
ATOM 680 C CA . LYS A 1 90 ? 24.097 -1.049 0.873 1.00 84.75 90 LYS A CA 1
ATOM 681 C C . LYS A 1 90 ? 24.655 -2.447 1.150 1.00 84.75 90 LYS A C 1
ATOM 683 O O . LYS A 1 90 ? 25.150 -2.683 2.248 1.00 84.75 90 LYS A O 1
ATOM 688 N N . HIS A 1 91 ? 24.529 -3.356 0.191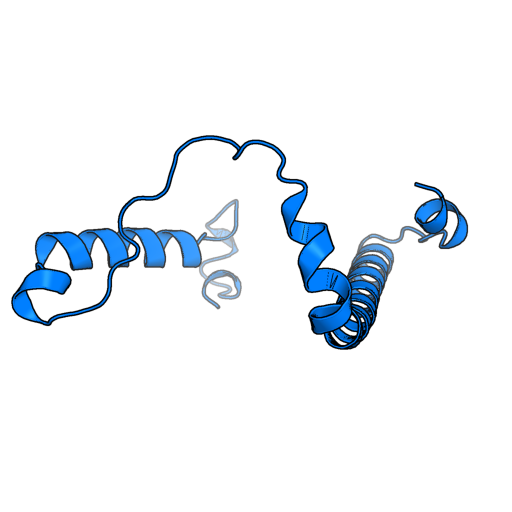 1.00 82.44 91 HIS A N 1
ATOM 689 C CA . HIS A 1 91 ? 24.920 -4.759 0.313 1.00 82.44 91 HIS A CA 1
ATOM 690 C C . HIS A 1 91 ? 26.128 -5.129 -0.566 1.00 82.44 91 HIS A C 1
ATOM 692 O O . HIS A 1 91 ? 26.456 -6.307 -0.644 1.00 82.44 91 HIS A O 1
ATOM 698 N N . ASP A 1 92 ? 26.781 -4.135 -1.177 1.00 74.19 92 ASP A N 1
ATOM 699 C CA . ASP A 1 92 ? 27.996 -4.261 -1.996 1.00 74.19 92 ASP A CA 1
ATOM 700 C C . ASP A 1 92 ? 27.862 -5.269 -3.156 1.00 74.19 92 ASP A C 1
ATOM 702 O O . ASP A 1 92 ? 28.769 -6.047 -3.441 1.00 74.19 92 ASP A O 1
ATOM 706 N N . TYR A 1 93 ? 26.702 -5.273 -3.824 1.00 72.06 93 TYR A N 1
ATOM 707 C CA . TYR A 1 93 ? 26.483 -6.031 -5.060 1.00 72.06 93 TYR A CA 1
ATOM 708 C C . TYR A 1 93 ? 26.238 -5.084 -6.236 1.00 72.06 93 TYR A C 1
ATOM 710 O O . TYR A 1 93 ? 25.683 -4.001 -6.061 1.00 72.06 93 TYR A O 1
ATOM 718 N N . ASP A 1 94 ? 26.651 -5.490 -7.437 1.00 61.59 94 ASP A N 1
ATOM 719 C CA . ASP A 1 94 ? 26.502 -4.692 -8.656 1.00 61.59 94 ASP A CA 1
ATOM 720 C C . ASP A 1 94 ? 25.159 -4.993 -9.345 1.00 61.59 94 ASP A C 1
ATOM 722 O O . ASP A 1 94 ? 24.741 -6.151 -9.420 1.00 61.59 94 ASP A O 1
ATOM 726 N N . VAL A 1 95 ? 24.465 -3.965 -9.842 1.00 62.78 95 VAL A N 1
ATOM 727 C CA . VAL A 1 95 ? 23.189 -4.129 -10.570 1.00 62.78 95 VAL A CA 1
ATOM 728 C C . VAL A 1 95 ? 23.489 -4.082 -12.057 1.00 62.78 95 VAL A C 1
ATOM 730 O O . VAL A 1 95 ? 23.745 -3.015 -12.618 1.00 62.78 95 VAL A O 1
ATOM 733 N N . ASN A 1 96 ? 23.443 -5.240 -12.714 1.00 62.44 96 ASN A N 1
ATOM 734 C CA . ASN A 1 96 ? 23.604 -5.317 -14.159 1.00 62.44 96 ASN A CA 1
ATOM 735 C C . ASN A 1 96 ? 22.285 -4.965 -14.860 1.00 62.44 96 ASN A C 1
ATOM 737 O O . ASN A 1 96 ? 21.434 -5.822 -15.100 1.00 62.44 96 ASN A O 1
ATOM 741 N N . SER A 1 97 ? 22.145 -3.691 -15.227 1.00 56.81 97 SER A N 1
ATOM 742 C CA . SER A 1 97 ? 20.961 -3.134 -15.892 1.00 56.81 97 SER A CA 1
ATOM 743 C C . SER A 1 97 ? 20.507 -3.900 -17.145 1.00 56.81 97 SER A C 1
ATOM 745 O O . SER A 1 97 ? 19.333 -3.841 -17.489 1.00 56.81 97 SER A O 1
ATOM 747 N N . ASN A 1 98 ? 21.407 -4.606 -17.842 1.00 60.16 98 ASN A N 1
ATOM 748 C CA . ASN A 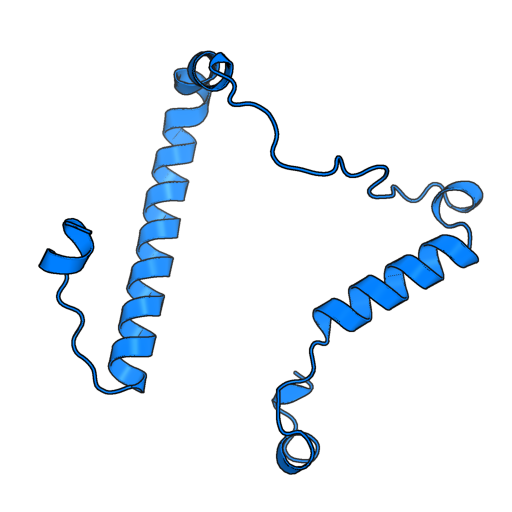1 98 ? 21.068 -5.339 -19.067 1.00 60.16 98 ASN A CA 1
ATOM 749 C C . ASN A 1 98 ? 20.409 -6.702 -18.782 1.00 60.16 98 ASN A C 1
ATOM 751 O O . ASN A 1 98 ? 19.670 -7.213 -19.615 1.00 60.16 98 ASN A O 1
ATOM 755 N N . GLN A 1 99 ? 20.666 -7.289 -17.609 1.00 58.75 99 GLN A N 1
ATOM 756 C CA . GLN A 1 99 ? 20.047 -8.546 -17.182 1.00 58.75 99 GLN A CA 1
ATOM 757 C C . GLN A 1 99 ? 18.672 -8.305 -16.541 1.00 58.75 99 GLN A C 1
ATOM 759 O O . GLN A 1 99 ? 17.757 -9.087 -16.765 1.00 58.75 99 GLN A O 1
ATOM 764 N N . GLU A 1 100 ? 18.508 -7.181 -15.838 1.00 52.12 100 GLU A N 1
ATOM 765 C CA . GLU A 1 100 ? 17.218 -6.710 -15.302 1.00 52.12 100 GLU A CA 1
ATOM 766 C C . GLU A 1 100 ? 16.219 -6.321 -16.410 1.00 52.12 100 GLU A C 1
ATOM 768 O O . GLU A 1 100 ? 15.015 -6.390 -16.206 1.00 52.12 100 GLU A O 1
ATOM 773 N N . LEU A 1 101 ? 16.698 -5.923 -17.597 1.00 53.22 101 LEU A N 1
ATOM 774 C CA . LEU A 1 101 ? 15.844 -5.590 -18.748 1.00 53.22 101 LEU A CA 1
ATOM 775 C C . LEU A 1 101 ? 15.251 -6.837 -19.441 1.00 53.22 101 LEU A C 1
ATOM 777 O O . LEU A 1 101 ? 14.264 -6.729 -20.162 1.00 53.22 101 LEU A O 1
ATOM 781 N N . LEU A 1 102 ? 15.886 -8.002 -19.279 1.00 49.34 102 LEU A N 1
ATOM 782 C CA . LEU A 1 102 ? 15.546 -9.247 -19.983 1.00 49.34 102 LEU A CA 1
ATOM 783 C C . LEU A 1 102 ? 14.768 -10.257 -19.119 1.00 49.34 102 LEU A C 1
ATOM 785 O O . LEU A 1 102 ? 14.354 -11.285 -19.656 1.00 49.34 102 LEU A O 1
ATOM 789 N N . ALA A 1 103 ? 14.628 -10.004 -17.813 1.00 51.66 103 ALA A N 1
ATOM 790 C CA . ALA A 1 103 ? 14.016 -10.909 -16.835 1.00 51.66 103 ALA A CA 1
ATOM 791 C C . ALA A 1 103 ? 12.510 -10.674 -16.647 1.00 51.66 103 ALA A C 1
ATOM 793 O O . ALA A 1 103 ? 12.067 -9.508 -16.738 1.00 51.66 103 ALA A O 1
#

Organism: NCBI:txid1028688

pLDDT: mean 85.0, std 13.14, range [49.34, 97.56]